Protein AF-X1CBH7-F1 (afdb_monomer_lite)

pLDDT: mean 90.23, std 8.17, range [52.34, 98.06]

Secondary structure (DSSP, 8-state):
------PPPHHHHHHHHHHHHHTT---SEEEE-SS-GGG-TTHHHHHHHHHHHHHH-TTPEEEEEE---SHHHHHHHHTS-TTSEEEE----SS--TT---TTS-GGGSTTSTT--TTSPPTHHHHT--EEETTEEESSHHHHHHHHHHT----BSS---

Sequence (160 aa):
QAPEELEIELSKVEEFVSDSIQNKINWKRIRILGGEPTLHSQFEKILYSLINYKLFSPSTRLEIVTNGFGNVVKRKLMGIPPFFHIENSHKNSTIQQEFIPFNLAPQDDNLFKDVDYRNGCSNLTECGMALTPLGYYPCSLAGGIDRILGKDLGIQRLPV

Radius of gyration: 17.08 Å; chains: 1; bounding box: 39×44×39 Å

InterPro domains:
  IPR013785 Aldolase-type TIM barrel [G3DSA:3.20.20.70] (1-79)
  IPR058240 Radical SAM superfamily [SSF102114] (10-69)

Structure (mmCIF, N/CA/C/O backbone):
data_AF-X1CBH7-F1
#
_entry.id   AF-X1CBH7-F1
#
loop_
_atom_site.group_PDB
_atom_site.id
_atom_site.type_symbol
_atom_site.label_atom_id
_atom_site.label_alt_id
_atom_site.label_comp_id
_atom_site.label_asym_id
_atom_site.label_entity_id
_atom_site.label_seq_id
_atom_site.pdbx_PDB_ins_code
_atom_site.Cartn_x
_atom_site.Cartn_y
_atom_site.Cartn_z
_atom_site.occupancy
_atom_site.B_iso_or_equiv
_atom_site.auth_seq_id
_atom_site.auth_comp_id
_atom_site.auth_asym_id
_atom_site.auth_atom_id
_atom_site.pdbx_PDB_model_num
ATOM 1 N N . GLN A 1 1 ? 9.124 1.330 -17.293 1.00 52.34 1 GLN A N 1
ATOM 2 C CA . GLN A 1 1 ? 7.932 1.784 -16.539 1.00 52.34 1 GLN A CA 1
ATOM 3 C C . GLN A 1 1 ? 7.148 2.726 -17.438 1.00 52.34 1 GLN A C 1
ATOM 5 O O . GLN A 1 1 ? 7.786 3.471 -18.167 1.00 52.34 1 GLN A O 1
ATOM 10 N N . ALA A 1 2 ? 5.816 2.660 -17.426 1.00 59.34 2 ALA A N 1
ATOM 11 C CA . ALA A 1 2 ? 4.949 3.623 -18.109 1.00 59.34 2 ALA A CA 1
ATOM 12 C C . ALA A 1 2 ? 4.521 4.683 -17.076 1.00 59.34 2 ALA A C 1
ATOM 14 O O . ALA A 1 2 ? 3.598 4.391 -16.304 1.00 59.34 2 ALA A O 1
ATOM 15 N N . PRO A 1 3 ? 5.256 5.810 -16.951 1.00 60.22 3 PRO A N 1
ATOM 16 C CA . PRO A 1 3 ? 4.954 6.850 -15.975 1.00 60.22 3 PRO A CA 1
ATOM 17 C C . PRO A 1 3 ? 3.617 7.504 -16.310 1.00 60.22 3 PRO A C 1
ATOM 19 O O . PRO A 1 3 ? 3.334 7.803 -17.465 1.00 60.22 3 PRO A O 1
ATOM 22 N N . GLU A 1 4 ? 2.803 7.700 -15.286 1.00 66.38 4 GLU A N 1
ATOM 23 C CA . GLU A 1 4 ? 1.502 8.346 -15.372 1.00 66.38 4 GLU A CA 1
ATOM 24 C C . GLU A 1 4 ? 1.235 9.009 -14.022 1.00 66.38 4 GLU A C 1
ATOM 26 O O . GLU A 1 4 ? 1.610 8.459 -12.983 1.00 66.38 4 GLU A O 1
ATOM 31 N N . GLU A 1 5 ? 0.612 10.184 -14.031 1.00 75.38 5 GLU A N 1
ATOM 32 C CA . GLU A 1 5 ? 0.241 10.933 -12.822 1.00 75.38 5 GLU A CA 1
ATOM 33 C C . GLU A 1 5 ? -1.040 10.360 -12.194 1.00 75.38 5 GLU A C 1
ATOM 35 O O . GLU A 1 5 ? -1.991 11.079 -11.901 1.00 75.38 5 GLU A O 1
ATOM 40 N N . LEU A 1 6 ? -1.086 9.036 -12.026 1.00 86.06 6 LEU A N 1
ATOM 41 C CA . LEU A 1 6 ? -2.218 8.346 -11.425 1.00 86.06 6 LEU A CA 1
ATOM 42 C C . LEU A 1 6 ? -1.936 8.071 -9.948 1.00 86.06 6 LEU A C 1
ATOM 44 O O . LEU A 1 6 ? -1.173 7.169 -9.590 1.00 86.06 6 LEU A O 1
ATOM 48 N N . GLU A 1 7 ? -2.581 8.855 -9.095 1.00 91.94 7 GLU A N 1
ATOM 49 C CA . GLU A 1 7 ? -2.605 8.658 -7.650 1.00 91.94 7 GLU A CA 1
ATOM 50 C C . GLU A 1 7 ? -3.804 7.797 -7.233 1.00 91.94 7 GLU A C 1
ATOM 52 O O . GLU A 1 7 ? -4.807 7.702 -7.941 1.00 91.94 7 GLU A O 1
ATOM 57 N N . ILE A 1 8 ? -3.703 7.146 -6.073 1.00 93.69 8 ILE A N 1
ATOM 58 C CA . ILE A 1 8 ? -4.870 6.502 -5.471 1.00 93.69 8 ILE A CA 1
ATOM 59 C C . ILE A 1 8 ? -5.728 7.588 -4.826 1.00 93.69 8 ILE A C 1
ATOM 61 O O . ILE A 1 8 ? -5.233 8.421 -4.073 1.00 93.69 8 ILE A O 1
ATOM 65 N N . GLU A 1 9 ? -7.029 7.587 -5.091 1.00 95.50 9 GLU A N 1
ATOM 66 C CA . GLU A 1 9 ? -7.908 8.550 -4.436 1.00 95.50 9 GLU A CA 1
ATOM 67 C C . GLU A 1 9 ? -7.978 8.303 -2.923 1.00 95.50 9 GLU A C 1
ATOM 69 O O . GLU A 1 9 ? -8.085 7.161 -2.464 1.00 95.50 9 GLU A O 1
ATOM 74 N N . LEU A 1 10 ? -7.991 9.382 -2.132 1.00 97.00 10 LEU A N 1
ATOM 75 C CA . LEU A 1 10 ? -8.194 9.297 -0.683 1.00 97.00 10 LEU A CA 1
ATOM 76 C C . LEU A 1 10 ? -9.488 8.551 -0.317 1.00 97.00 10 LEU A C 1
ATOM 78 O O . LEU A 1 10 ? -9.483 7.784 0.643 1.00 97.00 10 LEU A O 1
ATOM 82 N N . SER A 1 11 ? -10.552 8.723 -1.107 1.00 97.19 11 SER A N 1
ATOM 83 C CA . SER A 1 11 ? -11.837 8.024 -0.958 1.00 97.19 11 SER A CA 1
ATOM 84 C C . SER A 1 11 ? -11.656 6.505 -0.891 1.00 97.19 11 SER A C 1
ATOM 86 O O . SER A 1 11 ? -12.191 5.864 0.006 1.00 97.19 11 SER A O 1
ATOM 88 N N . LYS A 1 12 ? -10.821 5.922 -1.760 1.00 96.75 12 LYS A N 1
ATOM 89 C CA . LYS A 1 12 ? -10.537 4.477 -1.766 1.00 96.75 12 LYS A CA 1
ATOM 90 C C . LYS A 1 12 ? -9.834 4.021 -0.488 1.00 96.75 12 LYS A C 1
ATOM 92 O O . LYS A 1 12 ? -10.106 2.930 0.007 1.00 96.75 12 LYS A O 1
ATOM 97 N N . VAL A 1 13 ? -8.949 4.848 0.070 1.00 97.75 13 VAL A N 1
ATOM 98 C CA . VAL A 1 13 ? -8.288 4.558 1.354 1.00 97.75 13 VAL A CA 1
ATOM 99 C C . VAL A 1 13 ? -9.285 4.645 2.511 1.00 97.75 13 VAL A C 1
ATOM 101 O O . VAL A 1 13 ? -9.282 3.790 3.393 1.00 97.75 13 VAL A O 1
ATOM 104 N N . GLU A 1 14 ? -10.147 5.659 2.518 1.00 98.00 14 GLU A N 1
ATOM 105 C CA . GLU A 1 14 ? -11.208 5.820 3.519 1.00 98.00 14 GLU A CA 1
ATOM 106 C C . GLU A 1 14 ? -12.228 4.675 3.457 1.00 98.00 14 GLU A C 1
ATOM 108 O O . GLU A 1 14 ? -12.609 4.140 4.498 1.00 98.00 14 GLU A O 1
ATOM 113 N N . GLU A 1 15 ? -12.606 4.239 2.255 1.00 97.44 15 GLU A N 1
ATOM 114 C CA . GLU A 1 15 ? -13.442 3.058 2.037 1.00 97.44 15 GLU A CA 1
ATOM 115 C C . GLU A 1 15 ? -12.766 1.791 2.553 1.00 97.44 15 GLU A C 1
ATOM 117 O O . GLU A 1 15 ? -13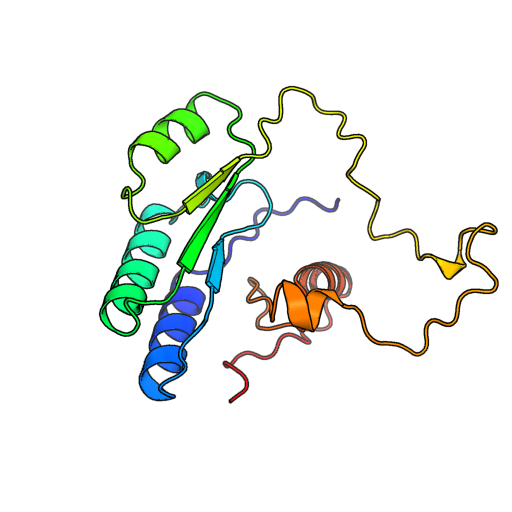.385 1.049 3.307 1.00 97.44 15 GLU A O 1
ATOM 122 N N . PHE A 1 16 ? -11.484 1.573 2.248 1.00 97.50 16 PHE A N 1
ATOM 123 C CA . PHE A 1 16 ? -10.722 0.453 2.802 1.00 97.50 16 PHE A CA 1
ATOM 124 C C . PHE A 1 16 ? -10.744 0.431 4.335 1.00 97.50 16 PHE A C 1
ATOM 126 O O . PHE A 1 16 ? -10.964 -0.623 4.939 1.00 97.50 16 PHE A O 1
ATOM 133 N N . VAL A 1 17 ? -10.526 1.583 4.974 1.00 97.75 17 VAL A N 1
ATOM 134 C CA . VAL A 1 17 ? -10.570 1.705 6.437 1.00 97.75 17 VAL A CA 1
ATOM 135 C C . VAL A 1 17 ? -11.972 1.401 6.960 1.00 97.75 17 VAL A C 1
ATOM 137 O O . VAL A 1 17 ? -12.113 0.612 7.896 1.00 97.75 17 VAL A O 1
ATOM 140 N N . SER A 1 18 ? -13.000 1.981 6.342 1.00 97.12 18 SER A N 1
ATOM 141 C CA . SER A 1 18 ? -14.402 1.775 6.708 1.00 97.12 18 SER A CA 1
ATOM 142 C C . SER A 1 18 ? -14.808 0.307 6.581 1.00 97.12 18 SER A C 1
ATOM 144 O O . SER A 1 18 ? -15.268 -0.285 7.558 1.00 97.12 18 SER A O 1
ATOM 146 N N . ASP A 1 19 ? -14.554 -0.312 5.428 1.00 96.38 19 ASP A N 1
ATOM 147 C CA . ASP A 1 19 ? -14.845 -1.719 5.155 1.00 96.38 19 ASP A CA 1
ATOM 148 C C . ASP A 1 19 ? -14.098 -2.626 6.138 1.00 96.38 19 ASP A C 1
ATOM 150 O O . ASP A 1 19 ? -14.685 -3.552 6.699 1.00 96.38 19 ASP A O 1
ATOM 154 N N . SER A 1 20 ? -12.823 -2.340 6.418 1.00 96.88 20 SER A N 1
ATOM 155 C CA . SER A 1 20 ? -12.029 -3.127 7.368 1.00 96.88 20 SER A CA 1
ATOM 156 C C . SER A 1 20 ? -12.606 -3.075 8.786 1.00 96.88 20 SER A C 1
ATOM 158 O O . SER A 1 20 ? -12.667 -4.103 9.461 1.00 96.88 20 SER A O 1
ATOM 160 N N . ILE A 1 21 ? -13.056 -1.901 9.242 1.00 96.88 21 ILE A N 1
ATOM 161 C CA . ILE A 1 21 ? -13.676 -1.727 10.565 1.00 96.88 21 ILE A CA 1
ATOM 162 C C . ILE A 1 21 ? -15.042 -2.420 10.614 1.00 96.88 21 ILE A C 1
ATOM 164 O O . ILE A 1 21 ? -15.310 -3.184 11.544 1.00 96.88 21 ILE A O 1
ATOM 168 N N . GLN A 1 22 ? -15.899 -2.188 9.614 1.00 96.25 22 GLN A N 1
ATOM 169 C CA . GLN A 1 22 ? -17.252 -2.752 9.552 1.00 96.25 22 GLN A CA 1
ATOM 170 C C . GLN A 1 22 ? -17.229 -4.283 9.546 1.00 96.25 22 GLN A C 1
ATOM 172 O O . GLN A 1 22 ? -17.979 -4.919 10.288 1.00 96.25 22 GLN A O 1
ATOM 177 N N . ASN A 1 23 ? -16.311 -4.872 8.779 1.00 95.38 23 ASN A N 1
ATOM 178 C CA . ASN A 1 23 ? -16.143 -6.322 8.685 1.00 95.38 23 ASN A CA 1
ATOM 179 C C . ASN A 1 23 ? -15.268 -6.907 9.806 1.00 95.38 23 ASN A C 1
ATOM 181 O O . ASN A 1 23 ? -14.991 -8.104 9.819 1.00 95.38 23 ASN A O 1
ATOM 185 N N . LYS A 1 24 ? -14.842 -6.082 10.773 1.00 95.75 24 LYS A N 1
ATOM 186 C CA . LYS A 1 24 ? -13.994 -6.466 11.914 1.00 95.75 24 LYS A CA 1
ATOM 187 C C . LYS A 1 24 ? -12.691 -7.165 11.507 1.00 95.75 24 LYS A C 1
ATOM 189 O O . LYS A 1 24 ? -12.182 -8.033 12.223 1.00 95.75 24 LYS A O 1
ATOM 194 N N . ILE A 1 25 ? -12.135 -6.774 10.366 1.00 94.94 25 ILE A N 1
ATOM 195 C CA . ILE A 1 25 ? -10.888 -7.331 9.855 1.00 94.94 25 ILE A CA 1
ATOM 196 C C . ILE A 1 25 ? -9.734 -6.738 10.652 1.00 94.94 25 ILE A C 1
ATOM 198 O O . ILE A 1 25 ? -9.588 -5.520 10.746 1.00 94.94 25 ILE A O 1
ATOM 202 N N . ASN A 1 26 ? -8.900 -7.610 11.217 1.00 94.62 26 ASN A N 1
ATOM 203 C CA . ASN A 1 26 ? -7.688 -7.238 11.938 1.00 94.62 26 ASN A CA 1
ATOM 204 C C . ASN A 1 26 ? -6.467 -7.533 11.071 1.00 94.62 26 ASN A C 1
ATOM 206 O O . ASN A 1 26 ? -5.940 -8.649 11.070 1.00 94.62 26 ASN A O 1
ATOM 210 N N . TRP A 1 27 ? -6.020 -6.528 10.320 1.00 95.12 27 TRP A N 1
ATOM 211 C CA . TRP A 1 27 ? -4.820 -6.650 9.508 1.00 95.12 27 TRP A CA 1
ATOM 212 C C . TRP A 1 27 ? -3.597 -6.819 10.407 1.00 95.12 27 TRP A C 1
ATOM 214 O O . TRP A 1 27 ? -3.359 -6.050 11.330 1.00 95.12 27 TRP A O 1
ATOM 224 N N . LYS A 1 28 ? -2.746 -7.805 10.114 1.00 95.25 28 LYS A N 1
ATOM 225 C CA . LYS A 1 28 ? -1.447 -7.901 10.801 1.00 95.25 28 LYS A CA 1
ATOM 226 C C . LYS A 1 28 ? -0.572 -6.688 10.473 1.00 95.25 28 LYS A C 1
ATOM 228 O O . LYS A 1 28 ? 0.194 -6.211 11.312 1.00 95.25 28 LYS A O 1
ATOM 233 N N . ARG A 1 29 ? -0.669 -6.210 9.232 1.00 95.62 29 ARG A N 1
ATOM 234 C CA . ARG A 1 29 ? 0.174 -5.161 8.673 1.00 95.62 29 ARG A CA 1
ATOM 235 C C . ARG A 1 29 ? -0.542 -4.452 7.526 1.00 95.62 29 ARG A C 1
ATOM 237 O O . ARG A 1 29 ? -1.182 -5.116 6.720 1.00 95.62 29 ARG A O 1
ATOM 244 N N . ILE A 1 30 ? -0.373 -3.137 7.438 1.00 96.81 30 ILE A N 1
ATOM 245 C CA . ILE A 1 30 ? -0.772 -2.308 6.295 1.00 96.81 30 ILE A CA 1
ATOM 246 C C . ILE A 1 30 ? 0.464 -1.531 5.849 1.00 96.81 30 ILE A C 1
ATOM 248 O O . ILE A 1 30 ? 1.104 -0.868 6.667 1.00 96.81 30 ILE A O 1
ATOM 252 N N . ARG A 1 31 ? 0.810 -1.627 4.564 1.00 96.06 31 ARG A N 1
ATOM 253 C CA . ARG A 1 31 ? 2.008 -1.003 3.990 1.00 96.06 31 ARG A CA 1
ATOM 254 C C . ARG A 1 31 ? 1.602 0.019 2.936 1.00 96.06 31 ARG A C 1
ATOM 256 O O . ARG A 1 31 ? 0.896 -0.324 1.993 1.00 96.06 31 ARG A O 1
ATOM 263 N N . ILE A 1 32 ? 2.087 1.247 3.071 1.00 96.25 32 ILE A N 1
ATOM 264 C CA . ILE A 1 32 ? 1.993 2.277 2.037 1.00 96.25 32 ILE A CA 1
ATOM 265 C C . ILE A 1 32 ? 3.258 2.174 1.185 1.00 96.25 32 ILE A C 1
ATOM 267 O O . ILE A 1 32 ? 4.356 2.468 1.658 1.00 96.25 32 ILE A O 1
ATOM 271 N N . LEU A 1 33 ? 3.110 1.714 -0.054 1.00 91.88 33 LEU A N 1
ATOM 272 C CA . LEU A 1 33 ? 4.208 1.477 -0.995 1.00 91.88 33 LEU A CA 1
ATOM 273 C C . LEU A 1 33 ? 3.781 1.847 -2.419 1.00 91.88 33 LEU A C 1
ATOM 275 O O . LEU A 1 33 ? 2.593 1.972 -2.703 1.00 91.88 33 LEU A O 1
ATOM 279 N N . GLY A 1 34 ?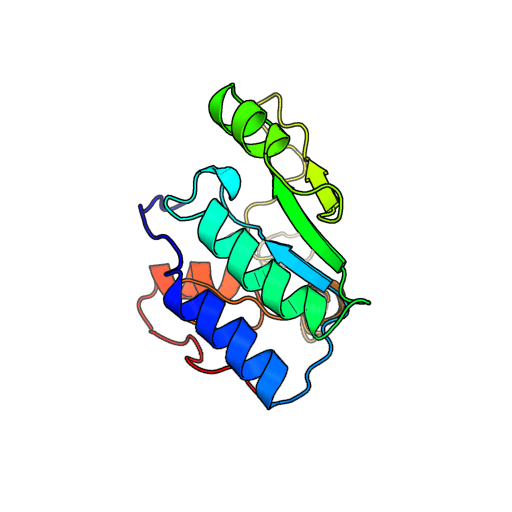 4.745 2.022 -3.319 1.00 85.94 34 GLY A N 1
ATOM 280 C CA . GLY A 1 34 ? 4.490 2.447 -4.694 1.00 85.94 34 GLY A CA 1
ATOM 281 C C . GLY A 1 34 ? 5.715 3.136 -5.275 1.00 85.94 34 GLY A C 1
ATOM 282 O O . GLY A 1 34 ? 6.827 2.676 -5.039 1.00 85.94 34 GLY A O 1
ATOM 283 N N . GLY A 1 35 ? 5.512 4.228 -6.017 1.00 86.44 35 GLY A N 1
ATOM 284 C CA . GLY A 1 35 ? 6.598 5.104 -6.467 1.00 86.44 35 GLY A CA 1
ATOM 285 C C . GLY A 1 35 ? 7.376 5.697 -5.287 1.00 86.44 35 GLY A C 1
ATOM 286 O O . GLY A 1 35 ? 8.229 5.046 -4.695 1.00 86.44 35 GLY A O 1
ATOM 287 N N . GLU A 1 36 ? 7.089 6.942 -4.926 1.00 92.94 36 GLU A N 1
ATOM 288 C CA . GLU A 1 36 ? 7.528 7.507 -3.648 1.00 92.94 36 GLU A CA 1
ATOM 289 C C . GLU A 1 36 ? 6.282 7.971 -2.885 1.00 92.94 36 GLU A C 1
ATOM 291 O O . GLU A 1 36 ? 5.731 9.020 -3.224 1.00 92.94 36 GLU A O 1
ATOM 296 N N . PRO A 1 37 ? 5.803 7.205 -1.883 1.00 94.69 37 PRO A N 1
ATOM 297 C CA . PRO A 1 37 ? 4.538 7.496 -1.210 1.00 94.69 37 PRO A CA 1
ATOM 298 C C . PRO A 1 37 ? 4.456 8.893 -0.597 1.00 94.69 37 PRO A C 1
ATOM 300 O O . PRO A 1 37 ? 3.385 9.492 -0.585 1.00 94.69 37 PRO A O 1
ATOM 303 N N . THR A 1 38 ? 5.580 9.439 -0.121 1.00 95.31 38 THR A N 1
ATOM 304 C CA . THR A 1 38 ? 5.610 10.772 0.507 1.00 95.31 38 THR A CA 1
ATOM 305 C C . THR A 1 38 ? 5.321 11.923 -0.461 1.00 95.31 38 THR A C 1
ATOM 307 O O . THR A 1 38 ? 5.070 13.045 -0.013 1.00 95.31 38 THR A O 1
ATOM 310 N N . LEU A 1 39 ? 5.353 11.664 -1.773 1.00 94.00 39 LEU A N 1
ATOM 311 C CA . LEU A 1 39 ? 5.028 12.641 -2.812 1.00 94.00 39 LEU A CA 1
ATOM 312 C C . LEU A 1 39 ? 3.542 12.671 -3.180 1.00 94.00 39 LEU A C 1
ATOM 314 O O . LEU A 1 39 ? 3.149 13.563 -3.922 1.00 94.00 39 LEU A O 1
ATOM 318 N N . HIS A 1 40 ? 2.729 11.755 -2.647 1.00 94.94 40 HIS A N 1
ATOM 319 C CA . HIS A 1 40 ? 1.291 11.747 -2.890 1.00 94.94 40 HIS A CA 1
ATOM 320 C C . HIS A 1 40 ? 0.655 13.081 -2.468 1.00 94.94 40 HIS A C 1
ATOM 322 O O . HIS A 1 40 ? 0.876 13.549 -1.345 1.00 94.94 40 HIS A O 1
ATOM 328 N N . SER A 1 41 ? -0.181 13.677 -3.321 1.00 94.88 41 SER A N 1
ATOM 329 C CA . SER A 1 41 ? -0.778 15.002 -3.081 1.00 94.88 41 SER A CA 1
ATOM 330 C C . SER A 1 41 ? -1.556 15.088 -1.756 1.00 94.88 41 SER A C 1
ATOM 332 O O . SER A 1 41 ? -1.527 16.100 -1.054 1.00 94.88 41 SER A O 1
ATOM 334 N N . GLN A 1 42 ? -2.220 13.992 -1.386 1.00 96.31 42 GLN A N 1
ATOM 335 C CA . GLN A 1 42 ? -2.993 13.824 -0.150 1.00 96.31 42 GLN A CA 1
ATOM 336 C C . GLN A 1 42 ? -2.300 12.967 0.935 1.00 96.31 42 GLN A C 1
ATOM 338 O O . GLN A 1 42 ? -2.987 12.416 1.796 1.00 96.31 42 GLN A O 1
ATOM 343 N N . PHE A 1 43 ? -0.966 12.847 0.921 1.00 96.44 43 PHE A N 1
ATOM 344 C CA . PHE A 1 43 ? -0.205 11.959 1.817 1.00 96.44 43 PHE A CA 1
ATOM 345 C C . PHE A 1 43 ? -0.607 12.068 3.298 1.00 96.44 43 PHE A C 1
ATOM 347 O O . PHE A 1 43 ? -0.924 11.065 3.931 1.00 96.44 43 PHE A O 1
ATOM 354 N N . GLU A 1 44 ? -0.671 13.279 3.854 1.00 96.19 44 GLU A N 1
ATOM 355 C CA . GLU A 1 44 ? -1.046 13.489 5.256 1.00 96.19 44 GLU A CA 1
ATOM 356 C C . GLU A 1 44 ? -2.463 12.987 5.567 1.00 96.19 44 GLU A C 1
ATOM 358 O O . GLU A 1 44 ? -2.692 12.387 6.615 1.00 96.19 44 GLU A O 1
ATOM 363 N N . LYS A 1 45 ? -3.414 13.180 4.644 1.00 97.62 45 LYS A N 1
ATOM 364 C CA . LYS A 1 45 ? -4.799 12.711 4.809 1.00 97.62 45 LYS A CA 1
ATOM 365 C C . LYS A 1 45 ? -4.883 11.187 4.806 1.00 97.62 45 LYS A C 1
ATOM 367 O O . LYS A 1 45 ? -5.620 10.619 5.609 1.00 97.62 45 LYS A O 1
ATOM 372 N N . ILE A 1 46 ? -4.077 10.531 3.970 1.00 97.81 46 ILE A N 1
ATOM 373 C CA . ILE A 1 46 ? -3.939 9.070 3.966 1.00 97.81 46 ILE A CA 1
ATOM 374 C C . ILE A 1 46 ? -3.436 8.586 5.331 1.00 97.81 46 ILE A C 1
ATOM 376 O O . ILE A 1 46 ? -4.012 7.655 5.895 1.00 97.81 46 ILE A O 1
ATOM 380 N N . LEU A 1 47 ? -2.416 9.242 5.903 1.00 97.75 47 LEU A N 1
ATOM 381 C CA . LEU A 1 47 ? -1.938 8.901 7.245 1.00 97.75 47 LEU A CA 1
ATOM 382 C C . LEU A 1 47 ? -3.055 9.049 8.281 1.00 97.75 47 LEU A C 1
ATOM 384 O O . LEU A 1 47 ? -3.280 8.113 9.041 1.00 97.75 47 LEU A O 1
ATOM 388 N N . TYR A 1 48 ? -3.793 10.164 8.286 1.00 96.88 48 TYR A N 1
ATOM 389 C CA . TYR A 1 48 ? -4.918 10.361 9.209 1.00 96.88 48 TYR A CA 1
ATOM 390 C C . TYR A 1 48 ? -5.991 9.271 9.089 1.00 96.88 48 TYR A C 1
ATOM 392 O O . TYR A 1 48 ? -6.456 8.765 10.111 1.00 96.88 48 TYR A O 1
ATOM 400 N N . SER A 1 49 ? -6.335 8.850 7.870 1.00 97.62 49 SER A N 1
ATOM 401 C CA . SER A 1 49 ? -7.283 7.751 7.649 1.00 97.62 49 SER A CA 1
ATOM 402 C C . SER A 1 49 ? -6.786 6.436 8.270 1.00 97.62 49 SER A C 1
ATOM 404 O O . SER A 1 49 ? -7.499 5.778 9.031 1.00 97.62 49 SER A O 1
ATOM 406 N N . LEU A 1 50 ? -5.512 6.093 8.062 1.00 98.06 50 LEU A N 1
ATOM 407 C CA . LEU A 1 50 ? -4.912 4.885 8.639 1.00 98.06 50 LEU A CA 1
ATOM 408 C C . LEU A 1 50 ? -4.728 4.963 10.163 1.00 98.06 50 LEU A C 1
ATOM 410 O O . LEU A 1 50 ? -4.769 3.936 10.841 1.00 98.06 50 LEU A O 1
ATOM 414 N N . ILE A 1 51 ? -4.572 6.163 10.727 1.00 96.56 51 ILE A N 1
ATOM 415 C CA . ILE A 1 51 ? -4.565 6.371 12.181 1.00 96.56 51 ILE A CA 1
ATOM 416 C C . ILE A 1 51 ? -5.922 6.000 12.781 1.00 96.56 51 ILE A C 1
ATOM 418 O O . ILE A 1 51 ? -5.957 5.315 13.802 1.00 96.56 51 ILE A O 1
ATOM 422 N N . ASN A 1 52 ? -7.031 6.366 12.131 1.00 94.75 52 ASN A N 1
ATOM 423 C CA . ASN A 1 52 ? -8.364 5.959 12.585 1.00 94.75 52 ASN A CA 1
ATOM 424 C C . ASN A 1 52 ? -8.499 4.431 12.613 1.00 94.75 52 ASN A C 1
ATOM 426 O O . ASN A 1 52 ? -9.004 3.872 13.587 1.00 94.75 52 ASN A O 1
ATOM 430 N N . TYR A 1 53 ? -7.966 3.740 11.600 1.00 97.62 53 TYR A N 1
ATOM 431 C CA . TYR A 1 53 ? -7.920 2.278 11.609 1.00 97.62 53 TYR A CA 1
ATOM 432 C C . TYR A 1 53 ? -7.065 1.721 12.759 1.00 97.62 53 TYR A C 1
ATOM 434 O O . TYR A 1 53 ? -7.461 0.769 13.430 1.00 97.62 53 TYR A O 1
ATOM 442 N N . LYS A 1 54 ? -5.909 2.331 13.045 1.00 96.88 54 LYS A N 1
ATOM 443 C CA . LYS A 1 54 ? -5.023 1.930 14.151 1.00 96.88 54 LYS A CA 1
ATOM 444 C C . LYS A 1 54 ? -5.693 2.037 15.522 1.00 96.88 54 LYS A C 1
ATOM 446 O O . LYS A 1 54 ? -5.369 1.243 16.400 1.00 96.88 54 LYS A O 1
ATOM 451 N N . LEU A 1 55 ? -6.622 2.976 15.714 1.00 95.62 55 LEU A N 1
ATOM 452 C CA . LEU A 1 55 ? -7.421 3.061 16.943 1.00 95.62 55 LEU A CA 1
ATOM 453 C C . LEU A 1 55 ? -8.360 1.855 17.098 1.00 95.62 55 LEU A C 1
ATOM 455 O O . LEU A 1 55 ? -8.532 1.359 18.208 1.00 95.62 55 LEU A O 1
ATOM 459 N N . PHE A 1 56 ? -8.924 1.361 15.992 1.00 96.88 56 PHE A N 1
ATOM 460 C CA . PHE A 1 56 ? -9.742 0.146 15.970 1.00 96.88 56 PHE A CA 1
ATOM 461 C C . PHE A 1 56 ? -8.903 -1.128 16.154 1.00 96.88 56 PHE A C 1
ATOM 463 O O . PHE A 1 56 ? -9.286 -2.013 16.917 1.00 96.88 56 PHE A O 1
ATOM 470 N N . SER A 1 57 ? -7.742 -1.212 15.498 1.00 97.25 57 SER A N 1
ATOM 471 C CA . SER A 1 57 ? -6.823 -2.351 15.593 1.00 97.25 57 SER A CA 1
ATOM 472 C C . SER A 1 57 ? -5.424 -1.913 16.061 1.00 97.25 57 SER A C 1
ATOM 474 O O . SER A 1 57 ? -4.494 -1.795 15.252 1.00 97.25 57 SER A O 1
ATOM 476 N N . PRO A 1 58 ? -5.224 -1.699 17.381 1.00 96.69 58 PRO A N 1
ATOM 477 C CA . PRO A 1 58 ? -3.953 -1.218 17.931 1.00 96.69 58 PRO A CA 1
ATOM 478 C C . PRO A 1 58 ? -2.763 -2.145 17.678 1.00 96.69 58 PRO A C 1
ATOM 480 O O . PRO A 1 58 ? -1.619 -1.692 17.704 1.00 96.69 58 PRO A O 1
ATOM 483 N N . SER A 1 59 ? -2.998 -3.428 17.404 1.00 96.62 59 SER A N 1
ATOM 484 C CA . SER A 1 59 ? -1.954 -4.401 17.067 1.00 96.62 59 SER A CA 1
ATOM 485 C C . SER A 1 59 ? -1.490 -4.325 15.608 1.00 96.62 59 SER A C 1
ATOM 487 O O . SER A 1 59 ? -0.407 -4.822 15.302 1.00 96.62 59 SER A O 1
ATOM 489 N N . THR A 1 60 ? -2.241 -3.668 14.714 1.00 97.56 60 THR A N 1
ATOM 490 C CA . THR A 1 60 ? -1.879 -3.554 13.292 1.00 97.56 60 THR A CA 1
ATOM 491 C C . THR A 1 60 ? -0.572 -2.786 13.115 1.00 97.56 60 THR A C 1
ATOM 493 O O . THR A 1 60 ? -0.450 -1.643 13.563 1.00 97.56 60 THR A O 1
ATOM 496 N N . ARG A 1 61 ? 0.409 -3.350 12.406 1.00 97.00 61 ARG A N 1
ATOM 497 C CA . ARG A 1 61 ? 1.634 -2.623 12.037 1.00 97.00 61 ARG A CA 1
ATOM 498 C C . ARG A 1 61 ? 1.386 -1.735 10.814 1.00 97.00 61 ARG A C 1
ATOM 500 O O . ARG A 1 61 ? 1.114 -2.252 9.736 1.00 97.00 61 ARG A O 1
ATOM 507 N N . LEU A 1 62 ? 1.497 -0.417 10.976 1.00 97.94 62 LEU A N 1
ATOM 508 C CA . LEU A 1 62 ? 1.454 0.528 9.858 1.00 97.94 62 LEU A CA 1
ATOM 509 C C . LEU A 1 62 ? 2.874 0.797 9.362 1.00 97.94 62 LEU A C 1
ATOM 511 O O . LEU A 1 62 ? 3.744 1.136 10.165 1.00 97.94 62 LEU A O 1
ATOM 515 N N . GLU A 1 63 ? 3.106 0.646 8.060 1.00 97.50 63 GLU A N 1
ATOM 516 C CA . GLU A 1 63 ? 4.421 0.835 7.445 1.00 97.50 63 GLU A CA 1
ATOM 517 C C . GLU A 1 63 ? 4.371 1.796 6.263 1.00 97.50 63 GLU A C 1
ATOM 519 O O . GLU A 1 63 ? 3.409 1.804 5.497 1.00 97.50 63 GLU A O 1
ATOM 524 N N . ILE A 1 64 ? 5.443 2.562 6.085 1.00 97.62 64 ILE A N 1
ATOM 525 C CA . ILE A 1 64 ? 5.657 3.426 4.926 1.00 97.62 64 ILE A CA 1
ATOM 526 C C . ILE A 1 64 ? 6.972 3.009 4.282 1.00 97.62 64 ILE A C 1
ATOM 528 O O . ILE A 1 64 ? 8.022 3.065 4.923 1.00 97.62 64 ILE A O 1
ATOM 532 N N . VAL A 1 65 ? 6.902 2.593 3.019 1.00 95.19 65 VAL A N 1
ATOM 533 C CA . VAL A 1 65 ? 8.063 2.180 2.228 1.00 95.19 65 VAL A CA 1
ATOM 534 C C . VAL A 1 65 ? 8.514 3.361 1.374 1.00 95.19 65 VAL A C 1
ATOM 536 O O . VAL A 1 65 ? 7.782 3.807 0.495 1.00 95.19 65 VAL A O 1
ATOM 539 N N . THR A 1 66 ? 9.707 3.889 1.635 1.00 95.00 66 THR A N 1
ATOM 540 C CA . THR A 1 66 ? 10.232 5.111 1.000 1.00 95.00 66 THR A CA 1
ATOM 541 C C . THR A 1 66 ? 11.619 4.882 0.400 1.00 95.00 66 THR A C 1
ATOM 543 O O . THR A 1 66 ? 12.374 3.993 0.809 1.00 95.00 66 THR A O 1
ATOM 546 N N . ASN A 1 67 ? 11.984 5.703 -0.582 1.00 91.94 67 ASN A N 1
ATOM 547 C CA . ASN A 1 67 ? 13.354 5.799 -1.072 1.00 91.94 67 ASN A CA 1
ATOM 548 C C . ASN A 1 67 ? 14.246 6.695 -0.195 1.00 91.94 67 ASN A C 1
ATOM 550 O O . ASN A 1 67 ? 15.470 6.591 -0.281 1.00 91.94 67 ASN A O 1
ATOM 554 N N . GLY A 1 68 ? 13.652 7.563 0.637 1.00 91.19 68 GLY A N 1
ATOM 555 C CA . GLY A 1 68 ? 14.372 8.477 1.529 1.00 91.19 68 GLY A CA 1
ATOM 556 C C . GLY A 1 68 ? 15.192 9.570 0.831 1.00 91.19 68 GLY A C 1
ATOM 557 O O . GLY A 1 68 ? 15.976 10.269 1.484 1.00 91.19 68 GLY A O 1
ATOM 558 N N . PHE A 1 69 ? 15.045 9.721 -0.483 1.00 90.19 69 PHE A N 1
ATOM 559 C CA . PHE A 1 69 ? 15.894 10.547 -1.325 1.00 90.19 69 PHE A CA 1
ATOM 560 C C . PHE A 1 69 ? 15.280 11.927 -1.598 1.00 90.19 69 PHE A C 1
ATOM 562 O O . PHE A 1 69 ? 14.110 12.068 -1.940 1.00 90.19 69 PHE A O 1
ATOM 569 N N . GLY A 1 70 ? 16.104 12.973 -1.492 1.00 89.38 70 GLY A N 1
ATOM 570 C CA . GLY A 1 70 ? 15.705 14.357 -1.765 1.00 89.38 70 GLY A CA 1
ATOM 571 C C . GLY A 1 70 ? 15.128 15.120 -0.564 1.00 89.38 70 GLY A C 1
ATOM 572 O O . GLY A 1 70 ? 14.652 14.560 0.423 1.00 89.38 70 GLY A O 1
ATOM 573 N N . ASN A 1 71 ? 15.187 16.452 -0.643 1.00 91.75 71 ASN A N 1
ATOM 574 C CA . ASN A 1 71 ? 14.812 17.344 0.464 1.00 91.75 71 ASN A CA 1
ATOM 575 C C . ASN A 1 71 ? 13.303 17.366 0.746 1.00 91.75 71 ASN A C 1
ATOM 577 O O . ASN A 1 71 ? 12.889 17.670 1.862 1.00 91.75 71 ASN A O 1
ATOM 581 N N . VAL A 1 72 ? 12.466 17.093 -0.258 1.00 92.62 72 VAL A N 1
ATOM 582 C CA . VAL A 1 72 ? 11.005 17.026 -0.084 1.00 92.62 72 VAL A CA 1
ATOM 583 C C . VAL A 1 72 ? 10.635 15.799 0.747 1.00 92.62 72 VAL A C 1
ATOM 585 O O . VAL A 1 72 ? 10.010 15.953 1.793 1.00 92.62 72 VAL A O 1
ATOM 588 N N . VAL A 1 73 ? 11.117 14.620 0.342 1.00 94.06 73 VAL A N 1
ATOM 589 C CA . VAL A 1 73 ? 10.902 13.350 1.049 1.00 94.06 73 VAL A CA 1
ATOM 590 C C . VAL A 1 73 ? 11.406 13.450 2.485 1.00 94.06 73 VAL A C 1
ATOM 592 O O . VAL A 1 73 ? 10.639 13.245 3.418 1.00 94.06 73 VAL A O 1
ATOM 595 N N . LYS A 1 74 ? 12.658 13.887 2.693 1.00 93.44 74 LYS A N 1
ATOM 596 C CA . LYS A 1 74 ? 13.231 14.054 4.042 1.00 93.44 74 LYS A CA 1
ATOM 597 C C . LYS A 1 74 ? 12.377 14.944 4.949 1.00 93.44 74 LYS A C 1
ATOM 599 O O . LYS A 1 74 ? 12.208 14.623 6.120 1.00 93.44 74 LYS A O 1
ATOM 604 N N . ARG A 1 75 ? 11.812 16.037 4.420 1.00 94.94 75 ARG A N 1
ATOM 605 C CA . ARG A 1 75 ? 10.906 16.912 5.182 1.00 94.94 75 ARG A CA 1
ATOM 606 C C . ARG A 1 75 ? 9.588 16.231 5.528 1.00 94.94 75 ARG A C 1
ATOM 608 O O . ARG A 1 75 ? 9.165 16.326 6.674 1.00 94.94 75 ARG A O 1
ATOM 615 N N . LYS A 1 76 ? 8.972 15.523 4.578 1.00 95.44 76 LYS A N 1
ATOM 616 C CA . LYS A 1 76 ? 7.745 14.748 4.820 1.00 95.44 76 LYS A CA 1
ATOM 617 C C . LYS A 1 76 ? 7.966 13.675 5.886 1.00 95.44 76 LYS A C 1
ATOM 619 O O . LYS A 1 76 ? 7.147 13.557 6.788 1.00 95.44 76 LYS A O 1
ATOM 624 N N . LEU A 1 77 ? 9.101 12.970 5.843 1.00 95.44 77 LEU A 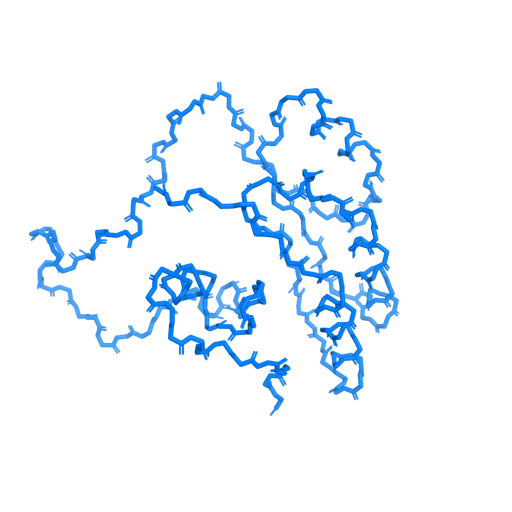N 1
ATOM 625 C CA . LEU A 1 77 ? 9.442 11.933 6.822 1.00 95.44 77 LEU A CA 1
ATOM 626 C C . LEU A 1 77 ? 9.516 12.461 8.264 1.00 95.44 77 LEU A C 1
ATOM 628 O O . LEU A 1 77 ? 9.106 11.755 9.179 1.00 95.44 77 LEU A O 1
ATOM 632 N N . MET A 1 78 ? 9.973 13.702 8.480 1.00 94.00 78 MET A N 1
ATOM 633 C CA . MET A 1 78 ? 9.999 14.315 9.820 1.00 94.00 78 MET A CA 1
ATOM 634 C C . MET A 1 78 ? 8.602 14.555 10.409 1.00 94.00 78 MET A C 1
ATOM 636 O O . MET A 1 78 ? 8.465 14.648 11.625 1.00 94.00 78 MET A O 1
ATOM 640 N N . GLY A 1 79 ? 7.577 14.683 9.562 1.00 93.69 79 GLY A N 1
ATOM 641 C CA . GLY A 1 79 ? 6.191 14.900 9.981 1.00 93.69 79 GLY A CA 1
ATOM 642 C C . GLY A 1 79 ? 5.404 13.613 10.228 1.00 93.69 79 GLY A C 1
ATOM 643 O O . GLY A 1 79 ? 4.237 13.684 10.607 1.00 93.69 79 GLY A O 1
ATOM 644 N N . ILE A 1 80 ? 6.002 12.440 9.998 1.00 96.25 80 ILE A N 1
ATOM 645 C CA . ILE A 1 80 ? 5.307 11.164 10.165 1.00 96.25 80 ILE A CA 1
ATOM 646 C C . ILE A 1 80 ? 5.237 10.805 11.658 1.00 96.25 80 ILE A C 1
ATOM 648 O O . ILE A 1 80 ? 6.262 10.842 12.342 1.00 96.25 80 ILE A O 1
ATOM 652 N N . PRO A 1 81 ? 4.061 10.407 12.182 1.00 94.81 81 PRO A N 1
ATOM 653 C CA . PRO A 1 81 ? 3.944 9.973 13.567 1.00 94.81 81 PRO A CA 1
ATOM 654 C C . PRO A 1 81 ? 4.849 8.771 13.891 1.00 94.81 81 PRO A C 1
ATOM 656 O O . PRO A 1 81 ? 4.928 7.832 13.097 1.00 94.81 81 PRO A O 1
ATOM 659 N N . PRO A 1 82 ? 5.463 8.722 15.087 1.00 93.31 82 PRO A N 1
ATOM 660 C CA . PRO A 1 82 ? 6.512 7.750 15.417 1.00 93.31 82 PRO A CA 1
ATOM 661 C C . PRO A 1 82 ? 6.045 6.287 15.471 1.00 93.31 82 PRO A C 1
ATOM 663 O O . PRO A 1 82 ? 6.873 5.381 15.485 1.00 93.31 82 PRO A O 1
ATOM 666 N N . PHE A 1 83 ? 4.735 6.029 15.519 1.00 94.75 83 PHE A N 1
ATOM 667 C CA . PHE A 1 83 ? 4.187 4.668 15.494 1.00 94.75 83 PHE A CA 1
ATOM 668 C C . PHE A 1 83 ? 4.062 4.080 14.080 1.00 94.75 83 PHE A C 1
ATOM 670 O O . PHE A 1 83 ? 3.755 2.893 13.953 1.00 94.75 83 PHE A O 1
ATOM 677 N N . PHE A 1 84 ? 4.276 4.873 13.026 1.00 97.75 84 PHE A N 1
ATOM 678 C CA . PHE A 1 84 ? 4.492 4.328 11.690 1.00 97.75 84 PHE A CA 1
ATOM 679 C C . PHE A 1 84 ? 5.914 3.786 11.596 1.00 97.75 84 PHE A C 1
ATOM 681 O O . PHE A 1 84 ? 6.887 4.471 11.908 1.00 97.75 84 PHE A O 1
ATOM 688 N N . HIS A 1 85 ? 6.043 2.554 11.121 1.00 97.44 85 HIS A N 1
ATOM 689 C CA . HIS A 1 85 ? 7.339 1.990 10.798 1.00 97.44 85 HIS A CA 1
ATOM 690 C C . HIS A 1 85 ? 7.801 2.501 9.431 1.00 97.44 85 HIS A C 1
ATOM 692 O O . HIS A 1 85 ? 7.090 2.356 8.438 1.00 97.44 85 HIS A O 1
ATOM 698 N N . ILE A 1 86 ? 8.996 3.083 9.371 1.00 97.25 86 ILE A N 1
ATOM 699 C CA . ILE A 1 86 ? 9.586 3.545 8.114 1.00 97.25 86 ILE A CA 1
ATOM 700 C C . ILE A 1 86 ? 10.535 2.475 7.591 1.00 97.25 86 ILE A C 1
ATOM 702 O O . ILE A 1 86 ? 11.557 2.192 8.213 1.00 97.25 86 ILE A O 1
ATOM 706 N N . GLU A 1 87 ? 10.218 1.929 6.424 1.00 94.94 87 GLU A N 1
ATOM 707 C CA . GLU A 1 87 ? 11.121 1.074 5.665 1.00 94.94 87 GLU A CA 1
ATOM 708 C C . GLU A 1 87 ? 11.760 1.917 4.566 1.00 94.94 87 GLU A C 1
ATOM 710 O O . GLU A 1 87 ? 11.134 2.265 3.565 1.00 94.94 87 GLU A O 1
ATOM 715 N N . ASN A 1 88 ? 13.005 2.318 4.794 1.00 92.19 88 ASN A N 1
ATOM 716 C CA . ASN A 1 88 ? 13.731 3.186 3.888 1.00 92.19 88 ASN A CA 1
ATOM 717 C C . ASN A 1 88 ? 14.734 2.357 3.086 1.00 92.19 88 ASN A C 1
ATOM 719 O O . ASN A 1 88 ? 15.623 1.735 3.656 1.00 92.19 88 ASN A O 1
ATOM 723 N N . SER A 1 89 ? 14.616 2.377 1.761 1.00 85.69 89 SER A N 1
ATOM 724 C CA . SER A 1 89 ? 15.579 1.707 0.872 1.00 85.69 89 SER A CA 1
ATOM 725 C C . SER A 1 89 ? 16.903 2.470 0.726 1.00 85.69 89 SER A C 1
ATOM 727 O O . SER A 1 89 ? 17.815 1.987 0.064 1.00 85.69 89 SER A O 1
ATOM 729 N N . HIS A 1 90 ? 17.026 3.655 1.339 1.00 85.12 90 HIS A N 1
ATOM 730 C CA . HIS A 1 90 ? 18.234 4.483 1.360 1.00 85.12 90 HIS A CA 1
ATOM 731 C C . HIS A 1 90 ? 18.818 4.721 -0.039 1.00 85.12 90 HIS A C 1
ATOM 733 O O . HIS A 1 90 ? 20.040 4.766 -0.213 1.00 85.12 90 HIS A O 1
ATOM 739 N N . LYS A 1 91 ? 17.950 4.872 -1.051 1.00 80.25 91 LYS A N 1
ATOM 740 C CA . LYS A 1 91 ? 18.393 4.970 -2.443 1.00 80.25 91 LYS A CA 1
ATOM 741 C C . LYS A 1 91 ? 19.295 6.186 -2.599 1.00 80.25 91 LYS A C 1
ATOM 743 O O . LYS A 1 91 ? 18.889 7.322 -2.373 1.00 80.25 91 LYS A O 1
ATOM 748 N N . ASN A 1 92 ? 20.529 5.928 -3.006 1.00 79.56 92 ASN A N 1
ATOM 749 C CA . ASN A 1 92 ? 21.565 6.928 -3.255 1.00 79.56 92 ASN A CA 1
ATOM 750 C C . ASN A 1 92 ? 22.024 6.940 -4.726 1.00 79.56 92 ASN A C 1
ATOM 752 O O . ASN A 1 92 ? 22.879 7.740 -5.094 1.00 79.56 92 ASN A O 1
ATOM 756 N N . SER A 1 93 ? 21.453 6.063 -5.556 1.00 76.81 93 SER A N 1
ATOM 757 C CA . SER A 1 93 ? 21.789 5.867 -6.965 1.00 76.81 93 SER A CA 1
ATOM 758 C C . SER A 1 93 ? 20.533 5.546 -7.775 1.00 76.81 93 SER A C 1
ATOM 760 O O . SER A 1 93 ? 19.569 4.976 -7.258 1.00 76.81 93 SER A O 1
ATOM 762 N N . THR A 1 94 ? 20.548 5.880 -9.064 1.00 71.75 94 THR A N 1
ATOM 763 C CA . THR A 1 94 ? 19.502 5.492 -10.021 1.00 71.75 94 THR A CA 1
ATOM 764 C C . THR A 1 94 ? 19.561 4.008 -10.383 1.00 71.75 94 THR A C 1
ATOM 766 O O . THR A 1 94 ? 18.549 3.442 -10.789 1.00 71.75 94 THR A O 1
ATOM 769 N N . ILE A 1 95 ? 20.718 3.362 -10.202 1.00 77.00 95 ILE A N 1
ATOM 770 C CA . ILE A 1 95 ? 20.903 1.926 -10.432 1.00 77.00 95 ILE A CA 1
ATOM 771 C C . ILE A 1 95 ? 20.610 1.181 -9.131 1.00 77.00 95 ILE A C 1
ATOM 773 O O . ILE A 1 95 ? 21.229 1.445 -8.103 1.00 77.00 95 ILE A O 1
ATOM 777 N N . GLN A 1 96 ? 19.671 0.241 -9.193 1.00 77.94 96 GLN A N 1
ATOM 778 C CA . GLN A 1 96 ? 19.245 -0.590 -8.070 1.00 77.94 96 GLN A CA 1
ATOM 779 C C . GLN A 1 96 ? 19.444 -2.056 -8.467 1.00 77.94 96 GLN A C 1
ATOM 781 O O . GLN A 1 96 ? 18.642 -2.595 -9.222 1.00 77.94 96 GLN A O 1
ATOM 786 N N . GLN A 1 97 ? 20.537 -2.679 -8.012 1.00 75.25 97 GLN A N 1
ATOM 787 C CA . GLN A 1 97 ? 20.946 -4.019 -8.472 1.00 75.25 97 GLN A CA 1
ATOM 788 C C . GLN A 1 97 ? 19.932 -5.117 -8.125 1.00 75.25 97 GLN A C 1
ATOM 790 O O . GLN A 1 97 ? 19.796 -6.081 -8.867 1.00 75.25 97 GLN A O 1
ATOM 795 N N . GLU A 1 98 ? 19.196 -4.949 -7.028 1.00 77.50 98 GLU A N 1
ATOM 796 C CA . GLU A 1 98 ? 18.187 -5.909 -6.565 1.00 77.50 98 GLU A CA 1
ATOM 797 C C . GLU A 1 98 ? 16.820 -5.725 -7.245 1.00 77.50 98 GLU A C 1
ATOM 799 O O . GLU A 1 98 ? 15.919 -6.543 -7.068 1.00 77.50 98 GLU A O 1
ATOM 804 N N . PHE A 1 99 ? 16.632 -4.657 -8.031 1.00 78.12 99 PHE A N 1
ATOM 805 C CA . PHE A 1 99 ? 15.383 -4.440 -8.758 1.00 78.12 99 PHE A CA 1
ATOM 806 C C . PHE A 1 99 ? 15.390 -5.232 -10.062 1.00 78.12 99 PHE A C 1
ATOM 808 O O . PHE A 1 99 ? 16.036 -4.858 -11.040 1.00 78.12 99 PHE A O 1
ATOM 815 N N . ILE A 1 100 ? 14.610 -6.308 -10.081 1.00 76.94 100 ILE A N 1
ATOM 816 C CA . ILE A 1 100 ? 14.412 -7.144 -11.263 1.00 76.94 100 ILE A CA 1
ATOM 817 C C . ILE A 1 100 ? 13.229 -6.589 -12.077 1.00 76.94 100 ILE A C 1
ATOM 819 O O . ILE A 1 100 ? 12.202 -6.213 -11.499 1.00 76.94 100 ILE A O 1
ATOM 823 N N . PRO A 1 101 ? 13.334 -6.511 -13.415 1.00 78.88 101 PRO A N 1
ATOM 824 C CA . PRO A 1 101 ? 12.210 -6.138 -14.265 1.00 78.88 101 PRO A CA 1
ATOM 825 C C . PRO A 1 101 ? 11.064 -7.149 -14.136 1.00 78.88 101 PRO A C 1
ATOM 827 O O . PRO A 1 101 ? 11.212 -8.324 -14.454 1.00 78.88 101 PRO A O 1
ATOM 830 N N . PHE A 1 102 ? 9.884 -6.676 -13.734 1.00 80.06 102 PHE A N 1
ATOM 831 C CA . PHE A 1 102 ? 8.688 -7.520 -13.613 1.00 80.06 102 PHE A CA 1
ATOM 832 C C . PHE A 1 102 ? 8.165 -8.039 -14.964 1.00 80.06 102 PHE A C 1
ATOM 834 O O . PHE A 1 102 ? 7.321 -8.927 -14.997 1.00 80.06 102 PHE A O 1
ATOM 841 N N . ASN A 1 103 ? 8.613 -7.447 -16.076 1.00 82.38 103 ASN A N 1
ATOM 842 C CA . ASN A 1 103 ? 8.217 -7.822 -17.432 1.00 82.38 103 ASN A CA 1
ATOM 843 C C . ASN A 1 103 ? 9.087 -8.937 -18.036 1.00 82.38 103 ASN A C 1
ATOM 845 O O . ASN A 1 103 ? 8.927 -9.227 -19.218 1.00 82.38 103 ASN A O 1
ATOM 849 N N . LEU A 1 104 ? 10.020 -9.507 -17.269 1.00 83.62 104 LEU A N 1
ATOM 850 C CA . LEU A 1 104 ? 10.719 -10.737 -17.629 1.00 83.62 104 LEU A CA 1
ATOM 851 C C . LEU A 1 104 ? 10.082 -11.879 -16.843 1.00 83.62 104 LEU A C 1
ATOM 853 O O . LEU A 1 104 ? 10.190 -11.915 -15.614 1.00 83.62 104 LEU A O 1
ATOM 857 N N . ALA A 1 105 ? 9.383 -12.786 -17.527 1.00 83.00 105 ALA A N 1
ATOM 858 C CA . ALA A 1 105 ? 8.852 -13.956 -16.851 1.00 83.00 105 ALA A CA 1
ATOM 859 C C . ALA A 1 105 ? 10.009 -14.933 -16.583 1.00 83.00 105 ALA A C 1
ATOM 861 O O . ALA A 1 105 ? 10.860 -15.114 -17.450 1.00 83.00 105 ALA A O 1
ATOM 862 N N . PRO A 1 106 ? 10.048 -15.613 -15.424 1.00 83.06 106 PRO A N 1
ATOM 863 C CA . PRO A 1 106 ? 11.098 -16.591 -15.140 1.00 83.06 106 PRO A CA 1
ATOM 864 C C . PRO A 1 106 ? 11.245 -17.680 -16.219 1.00 83.06 106 PRO A C 1
ATOM 866 O O . PRO A 1 106 ? 12.359 -18.084 -16.520 1.00 83.06 106 PRO A O 1
ATOM 869 N N . GLN A 1 107 ? 10.142 -18.093 -16.855 1.00 84.75 107 GLN A N 1
ATOM 870 C CA . GLN A 1 107 ? 10.149 -19.059 -17.965 1.00 84.75 107 GLN A CA 1
ATOM 871 C C . GLN A 1 107 ? 10.858 -18.556 -19.238 1.00 84.75 107 GLN A C 1
ATOM 873 O O . GLN A 1 107 ? 11.213 -19.369 -20.088 1.00 84.75 107 GLN A O 1
ATOM 878 N N . ASP A 1 108 ? 11.055 -17.240 -19.379 1.00 86.56 108 ASP A N 1
ATOM 879 C CA . ASP A 1 108 ? 11.779 -16.639 -20.507 1.00 86.56 108 ASP A CA 1
ATOM 880 C C . ASP A 1 108 ? 13.307 -16.743 -20.324 1.00 86.56 108 ASP A C 1
ATOM 882 O O . ASP A 1 108 ? 14.067 -16.513 -21.265 1.00 86.56 108 ASP A O 1
ATOM 886 N N . ASP A 1 109 ? 13.775 -17.090 -19.119 1.00 87.50 109 ASP A N 1
ATOM 887 C CA . ASP A 1 109 ? 15.185 -17.278 -18.793 1.00 87.50 109 ASP A CA 1
ATOM 888 C C . ASP A 1 109 ? 15.535 -18.776 -18.771 1.00 87.50 109 ASP A C 1
ATOM 890 O O . ASP A 1 109 ? 14.976 -19.578 -18.018 1.00 87.50 109 ASP A O 1
ATOM 894 N N . ASN A 1 110 ? 16.524 -19.156 -19.586 1.00 88.94 110 ASN A N 1
ATOM 895 C CA . ASN A 1 110 ? 17.020 -20.530 -19.690 1.00 88.94 110 ASN A CA 1
ATOM 896 C C . ASN A 1 110 ? 17.470 -21.123 -18.346 1.00 88.94 110 ASN A C 1
ATOM 898 O O . ASN A 1 110 ? 17.462 -22.347 -18.207 1.00 88.94 110 ASN A O 1
ATOM 902 N N . LEU A 1 111 ? 17.861 -20.289 -17.375 1.00 89.44 111 LEU A N 1
ATOM 903 C CA . LEU A 1 111 ? 18.230 -20.724 -16.027 1.00 89.44 111 LEU A CA 1
ATOM 904 C C . LEU A 1 111 ? 17.059 -21.356 -15.265 1.00 89.44 111 LEU A C 1
ATOM 906 O O . LEU A 1 111 ? 17.293 -22.195 -14.396 1.00 89.44 111 LEU A O 1
ATOM 910 N N . PHE A 1 112 ? 15.818 -20.988 -15.591 1.00 88.31 112 PHE A N 1
ATOM 911 C CA . PHE A 1 112 ? 14.628 -21.428 -14.862 1.00 88.31 112 PHE A CA 1
ATOM 912 C C . PHE A 1 112 ? 13.640 -22.237 -15.714 1.00 88.31 112 PHE A C 1
ATOM 914 O O . PHE A 1 112 ? 12.551 -22.560 -15.250 1.00 88.31 112 PHE A O 1
ATOM 921 N N . LYS A 1 113 ? 14.027 -22.641 -16.929 1.00 86.69 113 LYS A N 1
ATOM 922 C CA . LYS A 1 113 ? 13.162 -23.374 -17.875 1.00 86.69 113 LYS A CA 1
ATOM 923 C C . LYS A 1 113 ? 12.527 -24.661 -17.315 1.00 86.69 113 LYS A C 1
ATOM 925 O O . LYS A 1 113 ? 11.458 -25.055 -17.767 1.00 86.69 113 LYS A O 1
ATOM 930 N N . ASP A 1 114 ? 13.190 -25.309 -16.354 1.00 89.12 114 ASP A N 1
ATOM 931 C CA . ASP A 1 114 ? 12.769 -26.588 -15.765 1.00 89.12 114 ASP A CA 1
ATOM 932 C C . ASP A 1 114 ? 12.065 -26.407 -14.399 1.00 89.12 114 ASP A C 1
ATOM 934 O O . ASP A 1 114 ? 11.792 -27.382 -13.696 1.00 89.12 114 ASP A O 1
ATOM 938 N N . VAL A 1 115 ? 11.782 -25.163 -13.990 1.00 89.75 115 VAL A N 1
ATOM 939 C CA . VAL A 1 115 ? 11.081 -24.856 -12.734 1.00 89.75 115 VAL A CA 1
ATOM 940 C C . VAL A 1 115 ? 9.576 -25.099 -12.881 1.00 89.75 115 VAL A C 1
ATOM 942 O O . VAL A 1 115 ? 8.952 -24.736 -13.875 1.00 89.75 115 VAL A O 1
ATOM 945 N N . ASP A 1 116 ? 8.963 -25.689 -11.853 1.00 88.31 116 ASP A N 1
ATOM 946 C CA . ASP A 1 116 ? 7.514 -25.885 -11.787 1.00 88.31 116 ASP A CA 1
ATOM 947 C C . ASP A 1 116 ? 6.787 -24.616 -11.305 1.00 88.31 116 ASP A C 1
ATOM 949 O O . ASP A 1 116 ? 6.792 -24.284 -10.117 1.00 88.31 116 ASP A O 1
ATOM 953 N N . TYR A 1 117 ? 6.113 -23.932 -12.232 1.00 85.31 117 TYR A N 1
ATOM 954 C CA . TYR A 1 117 ? 5.350 -22.704 -11.976 1.00 85.31 117 TYR A CA 1
ATOM 955 C C . TYR A 1 117 ? 3.874 -22.929 -11.619 1.00 85.31 117 TYR A C 1
ATOM 957 O O . TYR A 1 117 ? 3.094 -21.979 -11.607 1.00 85.31 117 TYR A O 1
ATOM 965 N N . ARG A 1 118 ? 3.448 -24.165 -11.325 1.00 86.19 118 ARG A N 1
ATOM 966 C CA . ARG A 1 118 ? 2.055 -24.437 -10.915 1.00 86.19 118 ARG A CA 1
ATOM 967 C C . ARG A 1 118 ? 1.718 -23.891 -9.525 1.00 86.19 118 ARG A C 1
ATOM 969 O O . ARG A 1 118 ? 0.543 -23.787 -9.179 1.00 86.19 118 ARG A O 1
ATOM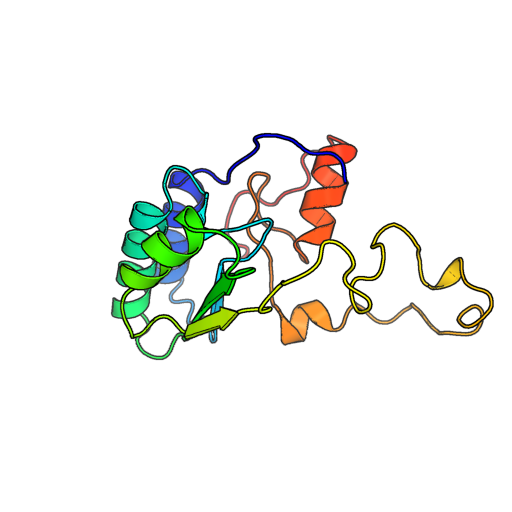 976 N N . ASN A 1 119 ? 2.731 -23.543 -8.732 1.00 83.31 119 ASN A N 1
ATOM 977 C CA . ASN A 1 119 ? 2.549 -22.917 -7.429 1.00 83.31 119 ASN A CA 1
ATOM 978 C C . ASN A 1 119 ? 2.229 -21.423 -7.578 1.00 83.31 119 ASN A C 1
ATOM 980 O O . ASN A 1 119 ? 2.823 -20.719 -8.392 1.00 83.31 119 ASN A O 1
ATOM 984 N N . GLY A 1 120 ? 1.308 -20.924 -6.752 1.00 78.12 120 GLY A N 1
ATOM 985 C CA . GLY A 1 120 ? 1.037 -19.491 -6.658 1.00 78.12 120 GLY A CA 1
ATOM 986 C C . GLY A 1 120 ? 2.232 -18.706 -6.105 1.00 78.12 120 GLY A C 1
ATOM 987 O O . GLY A 1 120 ? 3.100 -19.248 -5.421 1.00 78.12 120 GLY A O 1
ATOM 988 N N . CYS A 1 121 ? 2.261 -17.400 -6.375 1.00 80.56 121 CYS A N 1
ATOM 989 C CA . CYS A 1 121 ? 3.285 -16.504 -5.845 1.00 80.56 121 CYS A CA 1
ATOM 990 C C . CYS A 1 121 ? 3.227 -16.438 -4.306 1.00 80.56 121 CYS A C 1
ATOM 992 O O . CYS A 1 121 ? 2.167 -16.164 -3.737 1.00 80.56 121 CYS A O 1
ATOM 994 N N . SER A 1 122 ? 4.372 -16.612 -3.634 1.00 82.69 122 SER A N 1
ATOM 995 C CA . SER A 1 122 ? 4.492 -16.502 -2.169 1.00 82.69 122 SER A CA 1
ATOM 996 C C . SER A 1 122 ? 4.115 -15.116 -1.635 1.00 82.69 122 SER A C 1
ATOM 998 O O . SER A 1 122 ? 3.697 -14.993 -0.482 1.00 82.69 122 SER A O 1
ATOM 1000 N N . ASN A 1 123 ? 4.178 -14.082 -2.482 1.00 77.81 123 ASN A N 1
ATOM 1001 C CA . ASN A 1 123 ? 3.840 -12.705 -2.122 1.00 77.81 123 ASN A CA 1
ATOM 1002 C C . ASN A 1 123 ? 2.416 -12.559 -1.574 1.00 77.81 123 ASN A C 1
ATOM 1004 O O . ASN A 1 123 ? 2.178 -11.654 -0.786 1.00 77.81 123 ASN A O 1
ATOM 1008 N N . LEU A 1 124 ? 1.469 -13.431 -1.933 1.00 77.25 124 LEU A N 1
ATOM 1009 C CA . LEU A 1 124 ? 0.126 -13.385 -1.340 1.00 77.25 124 LEU A CA 1
ATOM 1010 C C . LEU A 1 124 ? 0.150 -13.654 0.167 1.00 77.25 124 LEU A C 1
ATOM 1012 O O . LEU A 1 124 ? -0.557 -12.997 0.929 1.00 77.25 124 LEU A O 1
ATOM 1016 N N . THR A 1 125 ? 0.993 -14.587 0.602 1.00 80.88 125 THR A N 1
ATOM 1017 C CA . THR A 1 125 ? 1.160 -14.935 2.016 1.00 80.88 125 THR A CA 1
ATOM 1018 C C . THR A 1 125 ? 1.996 -13.890 2.753 1.00 80.88 125 THR A C 1
ATOM 1020 O O . THR A 1 125 ? 1.717 -13.577 3.910 1.00 80.88 125 THR A O 1
ATOM 1023 N N . GLU A 1 126 ? 3.025 -13.352 2.095 1.00 80.94 126 GLU A N 1
ATOM 1024 C CA . GLU A 1 126 ? 3.997 -12.446 2.720 1.00 80.94 126 GLU A CA 1
ATOM 1025 C C . GLU A 1 126 ? 3.569 -10.972 2.690 1.00 80.94 126 GLU A C 1
ATOM 1027 O O . GLU A 1 126 ? 3.692 -10.262 3.691 1.00 80.94 126 GLU A O 1
ATOM 1032 N N . CYS A 1 127 ? 3.051 -10.511 1.552 1.00 79.81 127 CYS A N 1
ATOM 1033 C CA . CYS A 1 127 ? 2.679 -9.119 1.299 1.00 79.81 127 CYS A CA 1
ATOM 1034 C C . CYS A 1 127 ? 1.169 -8.869 1.420 1.00 79.81 127 CYS A C 1
ATOM 1036 O O . CYS A 1 127 ? 0.777 -7.736 1.697 1.00 79.81 127 CYS A O 1
ATOM 1038 N N . GLY A 1 128 ? 0.331 -9.896 1.249 1.00 88.12 128 GLY A N 1
ATOM 1039 C CA . GLY A 1 128 ? -1.127 -9.767 1.246 1.00 88.12 128 GLY A CA 1
ATOM 1040 C C . GLY A 1 128 ? -1.687 -9.298 -0.101 1.00 88.12 128 GLY A C 1
ATOM 1041 O O . GLY A 1 128 ? -1.094 -9.531 -1.152 1.00 88.12 128 GLY A O 1
ATOM 1042 N N . MET A 1 129 ? -2.850 -8.644 -0.060 1.00 91.81 129 MET A N 1
ATOM 1043 C CA . MET A 1 129 ? -3.504 -8.049 -1.232 1.00 91.81 129 MET A CA 1
ATOM 1044 C C . MET A 1 129 ? -3.082 -6.588 -1.428 1.00 91.81 129 MET A C 1
ATOM 1046 O O . MET A 1 129 ? -2.696 -5.911 -0.475 1.00 91.81 129 MET A O 1
ATOM 1050 N N . ALA A 1 130 ? -3.211 -6.078 -2.651 1.00 93.62 130 ALA A N 1
ATOM 1051 C CA . ALA A 1 130 ? -2.905 -4.689 -2.969 1.00 93.62 130 ALA A CA 1
ATOM 1052 C C . ALA A 1 130 ? -4.171 -3.912 -3.326 1.00 93.62 130 ALA A C 1
ATOM 1054 O O . ALA A 1 130 ? -4.877 -4.280 -4.262 1.00 93.62 130 ALA A O 1
ATOM 1055 N N . LEU A 1 131 ? -4.403 -2.800 -2.632 1.00 95.81 131 LEU A N 1
ATOM 1056 C CA . LEU A 1 131 ? -5.312 -1.756 -3.084 1.00 95.81 131 LEU A CA 1
ATOM 1057 C C . LEU A 1 131 ? -4.537 -0.770 -3.964 1.00 95.81 131 LEU A C 1
ATOM 1059 O O . LEU A 1 131 ? -3.493 -0.253 -3.567 1.00 95.81 131 LEU A O 1
ATOM 1063 N N . THR A 1 132 ? -5.046 -0.522 -5.163 1.00 94.50 132 THR A N 1
ATOM 1064 C CA . THR A 1 132 ? -4.454 0.368 -6.170 1.00 94.50 132 THR A CA 1
ATOM 1065 C C . THR A 1 132 ? -5.495 1.397 -6.632 1.00 94.50 132 THR A C 1
ATOM 1067 O O . THR A 1 132 ? -6.671 1.254 -6.283 1.00 94.50 132 THR A O 1
ATOM 1070 N N . PRO A 1 133 ? -5.129 2.401 -7.456 1.00 93.31 133 PRO A N 1
ATOM 1071 C CA . PRO A 1 133 ? -6.114 3.310 -8.048 1.00 93.31 133 PRO A CA 1
ATOM 1072 C C . PRO A 1 133 ? -7.241 2.583 -8.801 1.00 93.31 133 PRO A C 1
ATOM 1074 O O . PRO A 1 133 ? -8.372 3.055 -8.811 1.00 93.31 133 PRO A O 1
ATOM 1077 N N . LEU A 1 134 ? -6.963 1.403 -9.367 1.00 94.44 134 LEU A N 1
ATOM 1078 C CA . LEU A 1 134 ? -7.931 0.620 -10.140 1.00 94.44 134 LEU A CA 1
ATOM 1079 C C . LEU A 1 134 ? -8.763 -0.355 -9.291 1.00 94.44 134 LEU A C 1
ATOM 1081 O O . LEU A 1 134 ? -9.693 -0.967 -9.798 1.00 94.44 134 LEU A O 1
ATOM 1085 N N . GLY A 1 135 ? -8.475 -0.486 -7.993 1.00 95.44 135 GLY A N 1
ATOM 1086 C CA . GLY A 1 135 ? -9.154 -1.423 -7.091 1.00 95.44 135 GLY A CA 1
ATOM 1087 C C . GLY A 1 135 ? -8.205 -2.430 -6.446 1.00 95.44 135 GLY A C 1
ATOM 1088 O O . GLY A 1 135 ? -6.982 -2.241 -6.436 1.00 95.44 135 GLY A O 1
ATOM 1089 N N . TYR A 1 136 ? -8.785 -3.480 -5.866 1.00 95.69 136 TYR A N 1
AT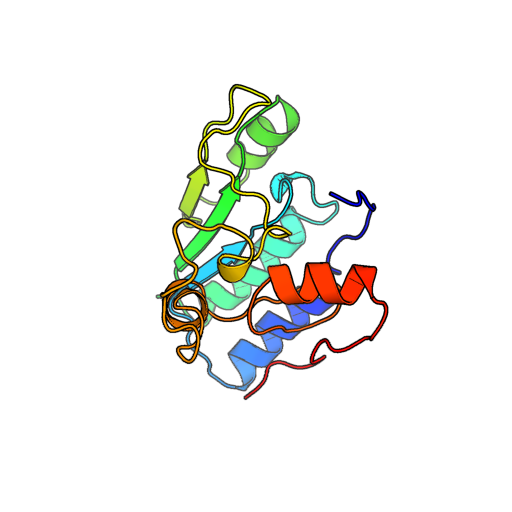OM 1090 C CA . TYR A 1 136 ? -8.074 -4.557 -5.186 1.00 95.69 136 TYR A CA 1
ATOM 1091 C C . TYR A 1 136 ? -7.579 -5.616 -6.171 1.00 95.69 136 TYR A C 1
ATOM 1093 O O . TYR A 1 136 ? -8.325 -6.088 -7.030 1.00 95.69 136 TYR A O 1
ATOM 1101 N N . TYR A 1 137 ? -6.328 -6.033 -5.980 1.00 93.75 137 TYR A N 1
ATOM 1102 C CA . TYR A 1 137 ? -5.679 -7.095 -6.739 1.00 93.75 137 TYR A CA 1
ATOM 1103 C C . TYR A 1 137 ? -4.929 -8.063 -5.813 1.00 93.75 137 TYR A C 1
ATOM 1105 O O . TYR A 1 137 ? -4.470 -7.667 -4.736 1.00 93.75 137 TYR A O 1
ATOM 1113 N N . PRO A 1 138 ? -4.692 -9.309 -6.265 1.00 89.69 138 PRO A N 1
ATOM 1114 C CA . PRO A 1 138 ? -3.818 -10.262 -5.578 1.00 89.69 138 PRO A CA 1
ATOM 1115 C C . PRO A 1 138 ? -2.388 -9.735 -5.345 1.00 89.69 138 PRO A C 1
ATOM 1117 O O . PRO A 1 138 ? -1.702 -10.167 -4.430 1.00 89.69 138 PRO A O 1
ATOM 1120 N N . CYS A 1 139 ? -1.908 -8.806 -6.174 1.00 88.12 139 CYS A N 1
ATOM 1121 C CA . CYS A 1 139 ? -0.596 -8.177 -6.037 1.00 88.12 139 CYS A CA 1
ATOM 1122 C C . CYS A 1 139 ? -0.610 -6.798 -6.711 1.00 88.12 139 CYS A C 1
ATOM 1124 O O . CYS A 1 139 ? -1.326 -6.598 -7.693 1.00 88.12 139 CYS A O 1
ATOM 1126 N N . SER A 1 140 ? 0.217 -5.859 -6.245 1.00 88.38 140 SER A N 1
ATOM 1127 C CA . SER A 1 140 ? 0.327 -4.515 -6.834 1.00 88.38 140 SER A CA 1
ATOM 1128 C C . SER A 1 140 ? 0.779 -4.544 -8.299 1.00 88.38 140 SER A C 1
ATOM 1130 O O . SER A 1 140 ? 0.348 -3.707 -9.091 1.00 88.38 140 SER A O 1
ATOM 1132 N N . LEU A 1 141 ? 1.584 -5.540 -8.688 1.00 88.38 141 LEU A N 1
ATOM 1133 C CA . LEU A 1 141 ? 1.987 -5.751 -10.082 1.00 88.38 141 LEU A CA 1
ATOM 1134 C C . LEU A 1 141 ? 0.796 -6.060 -10.992 1.00 88.38 141 LEU A C 1
ATOM 1136 O O . LEU A 1 141 ? 0.765 -5.574 -12.118 1.00 88.38 141 LEU A O 1
ATOM 1140 N N . ALA A 1 142 ? -0.196 -6.815 -10.511 1.00 90.19 142 ALA A N 1
ATOM 1141 C CA . ALA A 1 142 ? -1.385 -7.126 -11.299 1.00 90.19 142 ALA A CA 1
ATOM 1142 C C . ALA A 1 142 ? -2.191 -5.856 -11.613 1.00 90.19 142 ALA A C 1
ATOM 1144 O O . ALA A 1 142 ? -2.593 -5.678 -12.758 1.00 90.19 142 ALA A O 1
ATOM 1145 N N . GLY A 1 143 ? -2.321 -4.930 -10.655 1.00 90.81 143 GLY A N 1
ATOM 1146 C CA . GLY A 1 143 ? -2.921 -3.615 -10.916 1.00 90.81 143 GLY A CA 1
ATOM 1147 C C . GLY A 1 143 ? -2.103 -2.776 -11.904 1.00 90.81 143 GLY A C 1
ATOM 1148 O O . GLY A 1 143 ? -2.658 -2.118 -12.779 1.00 90.81 143 GLY A O 1
ATOM 1149 N N . GLY A 1 144 ? -0.769 -2.849 -11.836 1.00 89.31 144 GLY A N 1
ATOM 1150 C CA . GLY A 1 144 ? 0.112 -2.198 -12.810 1.00 89.31 144 GLY A CA 1
ATOM 1151 C C . GLY A 1 144 ? -0.026 -2.747 -14.237 1.00 89.31 144 GLY A C 1
ATOM 1152 O O . GLY A 1 144 ? 0.010 -1.966 -15.187 1.00 89.31 144 GLY A O 1
ATOM 1153 N N . ILE A 1 145 ? -0.192 -4.065 -14.386 1.00 90.69 145 ILE A N 1
ATOM 1154 C CA . ILE A 1 145 ? -0.440 -4.736 -15.672 1.00 90.69 145 ILE A CA 1
ATOM 1155 C C . ILE A 1 145 ? -1.825 -4.368 -16.200 1.00 90.69 145 ILE A C 1
ATOM 1157 O O . ILE A 1 145 ? -1.953 -3.984 -17.360 1.00 90.69 145 ILE A O 1
ATOM 1161 N N . ASP A 1 146 ? -2.848 -4.462 -15.354 1.00 92.75 146 ASP A N 1
ATOM 1162 C CA . ASP A 1 146 ? -4.225 -4.176 -15.741 1.00 92.75 146 ASP A CA 1
ATOM 1163 C C . ASP A 1 146 ? -4.398 -2.733 -16.222 1.00 92.75 146 ASP A C 1
ATOM 1165 O O . ASP A 1 146 ? -5.025 -2.498 -17.250 1.00 92.75 146 ASP A O 1
ATOM 1169 N N . ARG A 1 147 ? -3.720 -1.780 -15.572 1.00 90.19 147 ARG A N 1
ATOM 1170 C CA . ARG A 1 147 ? -3.647 -0.387 -16.031 1.00 90.19 147 ARG A CA 1
ATOM 1171 C C . ARG A 1 147 ? -3.168 -0.257 -17.475 1.00 90.19 147 ARG A C 1
ATOM 1173 O O . ARG A 1 147 ? -3.727 0.522 -18.233 1.00 90.19 147 ARG A O 1
ATOM 1180 N N . ILE A 1 148 ? -2.131 -1.004 -17.856 1.00 89.88 148 ILE A N 1
ATOM 1181 C CA . ILE A 1 148 ? -1.571 -0.956 -19.215 1.00 89.88 148 ILE A CA 1
ATOM 1182 C C . ILE A 1 148 ? -2.519 -1.627 -20.213 1.00 89.88 148 ILE A C 1
ATOM 1184 O O . ILE A 1 148 ? -2.642 -1.173 -21.348 1.00 89.88 148 ILE A O 1
ATOM 1188 N N . LEU A 1 149 ? -3.171 -2.717 -19.806 1.00 91.62 149 LEU A N 1
ATOM 1189 C CA . LEU A 1 149 ? -4.079 -3.470 -20.669 1.00 91.62 149 LEU A CA 1
ATOM 1190 C C . LEU A 1 149 ? -5.483 -2.854 -20.760 1.00 91.62 149 LEU A C 1
ATOM 1192 O O . LEU A 1 149 ? -6.226 -3.221 -21.669 1.00 91.62 149 LEU A O 1
ATOM 1196 N N . GLY A 1 150 ? -5.847 -1.960 -19.838 1.00 91.00 150 GLY A N 1
ATOM 1197 C CA . GLY A 1 150 ? -7.137 -1.275 -19.796 1.00 91.00 150 GLY A CA 1
ATOM 1198 C C . GLY A 1 150 ? -8.327 -2.219 -19.623 1.00 91.00 150 GLY A C 1
ATOM 1199 O O . GLY A 1 150 ? -9.364 -1.988 -20.238 1.00 91.00 150 GLY A O 1
ATOM 1200 N N . LYS A 1 151 ? -8.178 -3.313 -18.858 1.00 93.38 151 LYS A N 1
ATOM 1201 C CA . LYS A 1 151 ? -9.240 -4.329 -18.724 1.00 93.38 151 LYS A CA 1
ATOM 1202 C C . LYS A 1 151 ? -10.175 -4.110 -17.533 1.00 93.38 151 LYS A C 1
ATOM 1204 O O . LYS A 1 151 ? -11.178 -4.813 -17.465 1.00 93.38 151 LYS A O 1
ATOM 1209 N N . ASP A 1 152 ? -9.863 -3.163 -16.647 1.00 92.56 152 ASP A N 1
ATOM 1210 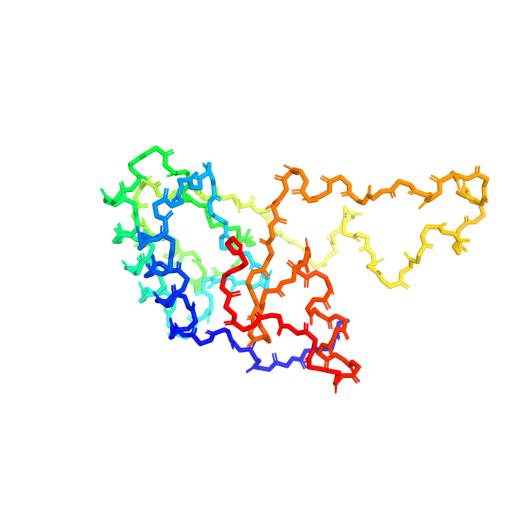C CA . ASP A 1 152 ? -10.687 -2.787 -15.486 1.00 92.56 152 ASP A CA 1
ATOM 1211 C C . ASP A 1 152 ? -11.081 -3.999 -14.617 1.00 92.56 152 ASP A C 1
ATOM 1213 O O . ASP A 1 152 ? -12.244 -4.267 -14.325 1.00 92.56 152 ASP A O 1
ATOM 1217 N N . LEU A 1 153 ? -10.077 -4.800 -14.252 1.00 94.88 153 LEU A N 1
ATOM 1218 C CA . LEU A 1 153 ? -10.233 -6.064 -13.525 1.00 94.88 153 LEU A CA 1
ATOM 1219 C C . LEU A 1 153 ? -10.170 -5.900 -12.003 1.00 94.88 153 LEU A C 1
ATOM 1221 O O . LEU A 1 153 ? -10.306 -6.885 -11.273 1.00 94.88 153 LEU A O 1
ATOM 1225 N N . GLY A 1 154 ? -9.908 -4.689 -11.515 1.00 94.88 154 GLY A N 1
ATOM 1226 C CA . GLY A 1 154 ? -9.791 -4.416 -10.092 1.00 94.88 154 GLY A CA 1
ATOM 1227 C C . GLY A 1 154 ? -11.116 -4.645 -9.380 1.00 94.88 154 GLY A C 1
ATOM 1228 O O . GLY A 1 154 ? -12.164 -4.133 -9.777 1.00 94.88 154 GLY A O 1
ATOM 1229 N N . ILE A 1 155 ? -11.081 -5.402 -8.285 1.00 95.19 155 ILE A N 1
ATOM 1230 C CA . ILE A 1 155 ? -12.268 -5.566 -7.446 1.00 95.19 155 ILE A CA 1
ATOM 1231 C C . ILE A 1 155 ? -12.493 -4.232 -6.730 1.00 95.19 155 ILE A C 1
ATOM 1233 O O . ILE A 1 155 ? -11.570 -3.693 -6.125 1.00 95.19 155 ILE A O 1
ATOM 1237 N N . GLN A 1 156 ? -13.697 -3.668 -6.805 1.00 94.25 156 GLN A N 1
ATOM 1238 C CA . GLN A 1 156 ? -13.945 -2.312 -6.289 1.00 94.25 156 GLN A CA 1
ATOM 1239 C C . GLN A 1 156 ? -14.212 -2.260 -4.781 1.00 94.25 156 GLN A C 1
ATOM 1241 O O . GLN A 1 156 ? -14.122 -1.198 -4.175 1.00 94.25 156 GLN A O 1
ATOM 1246 N N . ARG A 1 157 ? -14.522 -3.401 -4.163 1.00 91.50 157 ARG A N 1
ATOM 1247 C CA . ARG A 1 157 ? -14.786 -3.525 -2.726 1.00 91.50 157 ARG A CA 1
ATOM 1248 C C . ARG A 1 157 ? -13.814 -4.492 -2.087 1.00 91.50 157 ARG A C 1
ATOM 1250 O O . ARG A 1 157 ? -13.296 -5.379 -2.764 1.00 91.50 157 ARG A O 1
ATOM 1257 N N . LEU A 1 158 ? -13.590 -4.322 -0.789 1.00 91.81 158 LEU A N 1
ATOM 1258 C CA . LEU A 1 158 ? -12.766 -5.256 -0.043 1.00 91.81 158 LEU A CA 1
ATOM 1259 C C . LEU A 1 158 ? -13.390 -6.663 -0.144 1.00 91.81 158 LEU A C 1
ATOM 1261 O O . LEU A 1 158 ? -14.563 -6.817 0.202 1.00 91.81 158 LEU A O 1
ATOM 1265 N N . PRO A 1 159 ? -12.664 -7.676 -0.651 1.00 83.31 159 PRO A N 1
ATOM 1266 C CA . PRO A 1 159 ? -13.184 -9.034 -0.720 1.00 83.31 159 PRO A CA 1
ATOM 1267 C C . PRO A 1 159 ? -13.237 -9.608 0.701 1.00 83.31 159 PRO A C 1
ATOM 1269 O O . PRO A 1 159 ? -12.194 -9.823 1.324 1.00 83.31 159 PRO A O 1
ATOM 1272 N N . VAL A 1 160 ? -14.458 -9.786 1.208 1.00 73.38 160 VAL A N 1
ATOM 1273 C CA . VAL A 1 160 ? -14.787 -10.270 2.560 1.00 73.38 160 VAL A CA 1
ATOM 1274 C C . VAL A 1 160 ? -15.272 -11.710 2.546 1.00 73.38 160 VAL A C 1
ATOM 1276 O O . VAL A 1 160 ? -15.970 -12.088 1.578 1.00 73.38 160 VAL A O 1
#

Organism: NCBI:txid412755

Foldseek 3Di:
DPDDPDDADLVLLLQVLVQCLVVVPAAQEDEADDDALLPHPCSVSSLVSVVVSCVSHVNYAAEYEHQCDDPSSVVSVVVHDPSYHYHHPVDPDPDDPPDDDPPDDLCNDPVCVPPDPPDDDCCCVVVNWDQGNLAIDSDPVVVVVCVVVVPSPHDHHDDD